Protein AF-A0ABD0Y717-F1 (afdb_monomer)

InterPro domains:
  IPR001873 Epithelial sodium channel [PF00858] (11-123)

Organism: NCBI:txid642074

Radius of gyration: 18.9 Å; Cα contacts (8 Å, |Δi|>4): 84; chains: 1; bounding box: 47×41×39 Å

Sequence (125 aa):
MTGIGCKLLKSSSSGRGTGLEIFLSKFNESDVQVNNVAEFPEAGMGILVPMGHRSKMVSTVKLTLTESSPQIQSLPMEKRGCYFKGEYTLRITTEYTFKNCLIQCRMDFIKSICGCLPYYFNEGF

Foldseek 3Di:
DDPPDDDDDDFPDDDPVRDDDDDDDDPAWDFDDDDDPQADDDPPPGDTQGDDDPRDDDDDDDDDDDDDDPVVVPDDCVVNVDDDFQPDQDQLGRGDDPRSVVVSVVQVVCCVPVVDGPPSSDSDD

Solvent-accessible surface area (backbone atoms only — not comparable to full-atom values): 8928 Å² total; per-residue (Å²): 135,88,67,82,82,81,76,89,79,79,66,89,51,94,52,90,91,41,55,92,86,82,88,84,88,64,92,53,74,42,78,49,73,87,78,57,92,73,47,75,84,62,86,92,72,44,46,79,44,74,64,54,95,84,61,80,87,85,85,85,88,79,90,83,86,87,85,76,64,76,72,60,73,75,52,58,56,86,81,66,77,59,77,60,90,76,76,43,73,50,96,79,35,73,53,68,45,76,66,47,52,53,52,48,51,50,50,54,50,43,32,73,75,70,73,48,76,63,85,87,66,66,96,75,120

Mean predicted aligned error: 7.73 Å

Structure (mmCIF, N/CA/C/O backbone):
data_AF-A0ABD0Y717-F1
#
_entry.id   AF-A0ABD0Y717-F1
#
loop_
_atom_site.group_PDB
_atom_site.id
_atom_site.type_symbol
_atom_site.label_atom_id
_atom_site.label_alt_id
_atom_site.label_comp_id
_atom_site.label_asym_id
_atom_site.label_entity_id
_atom_site.label_seq_id
_atom_site.pdbx_PDB_ins_code
_atom_site.Cartn_x
_atom_site.Cartn_y
_atom_site.Cartn_z
_atom_site.occupancy
_atom_site.B_iso_or_equiv
_atom_site.auth_seq_id
_atom_site.auth_comp_id
_atom_site.auth_asym_id
_atom_site.auth_atom_id
_atom_site.pdbx_PDB_model_num
ATOM 1 N N . MET A 1 1 ? 9.045 -18.274 12.299 1.00 38.59 1 MET A N 1
ATOM 2 C CA . MET A 1 1 ? 9.083 -17.722 10.930 1.00 38.59 1 MET A CA 1
ATOM 3 C C . MET A 1 1 ? 9.653 -16.318 11.026 1.00 38.59 1 MET A C 1
ATOM 5 O O . MET A 1 1 ? 8.953 -15.387 11.391 1.00 38.59 1 MET A O 1
ATOM 9 N N . THR A 1 2 ? 10.966 -16.196 10.869 1.00 37.84 2 THR A N 1
ATOM 10 C CA . THR A 1 2 ? 11.711 -14.937 10.979 1.00 37.84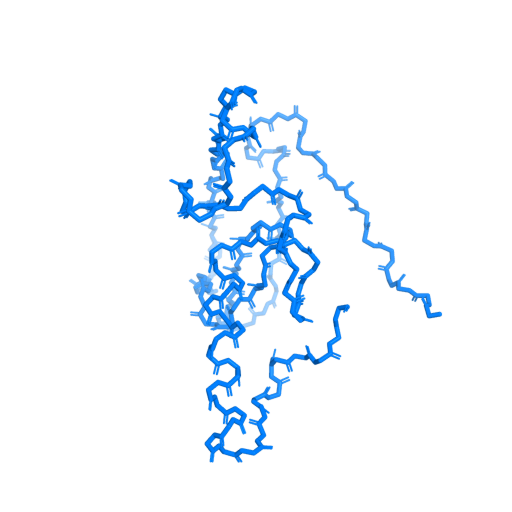 2 THR A CA 1
ATOM 11 C C . THR A 1 2 ? 11.527 -14.143 9.691 1.00 37.84 2 THR A C 1
ATOM 13 O O . THR A 1 2 ? 12.244 -14.355 8.717 1.00 37.84 2 THR A O 1
ATOM 16 N N . GLY A 1 3 ? 10.510 -13.280 9.673 1.00 48.91 3 GLY A N 1
ATOM 17 C CA . GLY A 1 3 ? 10.284 -12.336 8.586 1.00 48.91 3 GLY A CA 1
ATOM 18 C C . GLY A 1 3 ? 11.473 -11.390 8.449 1.00 48.91 3 GLY A C 1
ATOM 19 O O . GLY A 1 3 ? 12.008 -10.903 9.445 1.00 48.91 3 GLY A O 1
ATOM 20 N N . ILE A 1 4 ? 11.894 -11.149 7.209 1.00 55.41 4 ILE A N 1
ATOM 21 C CA . ILE A 1 4 ? 12.829 -10.082 6.846 1.00 55.41 4 ILE A CA 1
ATOM 22 C C . ILE A 1 4 ? 12.326 -8.800 7.520 1.00 55.41 4 ILE A C 1
ATOM 24 O O . ILE A 1 4 ? 11.224 -8.338 7.232 1.00 55.41 4 ILE A O 1
ATOM 28 N N . GLY A 1 5 ? 13.089 -8.281 8.484 1.00 56.69 5 GLY A N 1
ATOM 29 C CA . GLY A 1 5 ? 12.668 -7.160 9.317 1.00 56.69 5 GLY A CA 1
ATOM 30 C C . GLY A 1 5 ? 12.434 -5.914 8.471 1.00 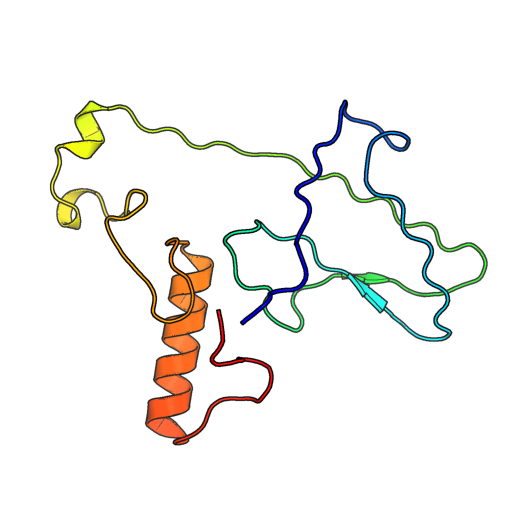56.69 5 GLY A C 1
ATOM 31 O O . GLY A 1 5 ? 13.382 -5.226 8.099 1.00 56.69 5 GLY A O 1
ATOM 32 N N . CYS A 1 6 ? 11.172 -5.616 8.166 1.00 70.69 6 CYS A N 1
ATOM 33 C CA . CYS A 1 6 ? 10.793 -4.362 7.537 1.00 70.69 6 CYS A CA 1
ATOM 34 C C . CYS A 1 6 ? 11.045 -3.226 8.537 1.00 70.69 6 CYS A C 1
ATOM 36 O O . CYS A 1 6 ? 10.344 -3.092 9.542 1.00 70.69 6 CYS A O 1
ATOM 38 N N . LYS A 1 7 ? 12.080 -2.416 8.292 1.00 83.50 7 LYS A N 1
ATOM 39 C CA . LYS A 1 7 ? 12.352 -1.221 9.091 1.00 83.50 7 LYS A CA 1
ATOM 40 C C . LYS A 1 7 ? 11.513 -0.070 8.551 1.00 83.50 7 LYS A C 1
ATOM 42 O O . LYS A 1 7 ? 11.789 0.444 7.471 1.00 83.50 7 LYS A O 1
ATOM 47 N N . LEU A 1 8 ? 10.523 0.363 9.327 1.00 82.94 8 LEU A N 1
ATOM 48 C CA . LEU A 1 8 ? 9.743 1.554 9.003 1.00 82.94 8 LEU A CA 1
ATOM 49 C C . LEU A 1 8 ? 10.649 2.791 8.979 1.00 82.94 8 LEU A C 1
ATOM 51 O O . LEU A 1 8 ? 11.334 3.097 9.958 1.00 82.94 8 LEU A O 1
ATOM 55 N N . LEU A 1 9 ? 10.626 3.507 7.857 1.00 87.88 9 LEU A N 1
ATOM 56 C CA . LEU A 1 9 ? 11.328 4.772 7.666 1.00 87.88 9 LEU A CA 1
ATOM 57 C C . LEU A 1 9 ? 10.317 5.915 7.565 1.00 87.88 9 LEU A C 1
ATOM 59 O O . LEU A 1 9 ? 9.188 5.730 7.111 1.00 87.88 9 LEU A O 1
ATOM 63 N N . LYS A 1 10 ? 10.731 7.105 7.999 1.00 88.19 10 LYS A N 1
ATOM 64 C CA . LYS A 1 10 ? 9.938 8.336 7.926 1.00 88.19 10 LYS A CA 1
ATOM 65 C C . LYS A 1 10 ? 10.790 9.427 7.292 1.00 88.19 10 LYS A C 1
ATOM 67 O O . LYS A 1 10 ? 11.948 9.591 7.671 1.00 88.19 10 LYS A O 1
ATOM 72 N N . SER A 1 11 ? 10.220 10.179 6.357 1.00 88.88 11 SER A N 1
ATOM 73 C CA . SER A 1 11 ? 10.846 11.392 5.830 1.00 88.88 11 SER A CA 1
ATOM 74 C C . SER A 1 11 ? 10.869 12.473 6.912 1.00 88.88 11 SER A C 1
ATOM 76 O O . SER A 1 11 ? 9.841 12.729 7.541 1.00 88.88 11 SER A O 1
ATOM 78 N N . SER A 1 12 ? 12.015 13.121 7.119 1.00 89.00 12 SER A N 1
ATOM 79 C CA . SER A 1 12 ? 12.169 14.211 8.097 1.00 89.00 12 SER A CA 1
ATOM 80 C C . SER A 1 12 ? 11.532 15.526 7.640 1.00 89.00 12 SER A C 1
ATOM 82 O O . SER A 1 12 ? 11.124 16.337 8.467 1.00 89.00 12 SER A O 1
ATOM 84 N N . SER A 1 13 ? 11.434 15.740 6.329 1.00 87.38 13 SER A N 1
ATOM 85 C CA . SER A 1 13 ? 10.812 16.912 5.715 1.00 87.38 13 SER A CA 1
ATOM 86 C C . SER A 1 13 ? 10.410 16.618 4.269 1.00 87.38 13 SER A C 1
ATOM 88 O O . SER A 1 13 ? 10.818 15.610 3.685 1.00 87.38 13 SER A O 1
ATOM 90 N N . SER A 1 14 ? 9.619 17.506 3.668 1.00 85.81 14 SER A N 1
ATOM 91 C CA . SER A 1 14 ? 9.333 17.477 2.233 1.00 85.81 14 SER A CA 1
ATOM 92 C C . SER A 1 14 ? 10.521 18.006 1.426 1.00 85.81 14 SER A C 1
ATOM 94 O O . SER A 1 14 ? 11.017 19.097 1.706 1.00 85.81 14 SER A O 1
ATOM 96 N N . GLY A 1 15 ? 10.927 17.296 0.375 1.00 82.75 15 GLY A N 1
ATOM 97 C CA . GLY A 1 15 ? 11.980 17.760 -0.526 1.00 82.75 15 GLY A CA 1
ATOM 98 C C . GLY A 1 15 ? 12.656 16.622 -1.282 1.00 82.75 15 GLY A C 1
ATOM 99 O O . GLY A 1 15 ? 12.562 15.457 -0.909 1.00 82.75 15 GLY A O 1
ATOM 100 N N . ARG A 1 16 ? 13.374 16.965 -2.360 1.00 79.94 16 ARG A N 1
ATOM 101 C CA . ARG A 1 16 ? 14.077 15.973 -3.196 1.00 79.94 16 ARG A CA 1
ATOM 102 C C . ARG A 1 16 ? 15.249 15.289 -2.481 1.00 79.94 16 ARG A C 1
ATOM 104 O O . ARG A 1 16 ? 15.581 14.177 -2.851 1.00 79.94 16 ARG A O 1
ATOM 111 N N . GLY A 1 17 ? 15.857 15.940 -1.485 1.00 83.56 17 GLY A N 1
ATOM 112 C CA . GLY A 1 17 ? 16.992 15.397 -0.722 1.00 83.56 17 GLY A CA 1
ATOM 113 C C . GLY A 1 17 ? 16.613 14.669 0.572 1.00 83.56 17 GLY A C 1
ATOM 114 O O . GLY A 1 17 ? 17.492 14.162 1.255 1.00 83.56 17 GLY A O 1
ATOM 115 N N . THR A 1 18 ? 15.329 14.649 0.937 1.00 88.62 18 THR A N 1
ATOM 116 C CA . THR A 1 18 ? 14.820 14.048 2.187 1.00 88.62 18 THR A CA 1
ATOM 117 C C . THR A 1 18 ? 13.824 12.914 1.944 1.00 88.62 18 THR A C 1
ATOM 119 O O . THR A 1 18 ? 13.366 12.274 2.892 1.00 88.62 18 THR A O 1
ATOM 122 N N . GLY A 1 19 ? 13.467 12.688 0.677 1.00 86.50 19 GLY A N 1
ATOM 123 C CA . GLY A 1 19 ? 12.632 11.584 0.225 1.00 86.50 19 GLY A CA 1
ATOM 124 C C . GLY A 1 19 ? 13.439 10.333 -0.127 1.00 86.50 19 GLY A C 1
ATOM 125 O O . GLY A 1 19 ? 14.616 10.204 0.199 1.00 86.50 19 GLY A O 1
ATOM 126 N N . LEU A 1 20 ? 12.778 9.403 -0.810 1.00 89.12 20 LEU A N 1
ATOM 127 C CA . LEU A 1 20 ? 13.378 8.165 -1.296 1.00 89.12 20 LEU A CA 1
ATOM 128 C C . LEU A 1 20 ? 14.078 8.410 -2.642 1.00 89.12 20 LEU A C 1
ATOM 130 O O . LEU A 1 20 ? 13.427 8.803 -3.609 1.00 89.12 20 LEU A O 1
ATOM 134 N N . GLU A 1 21 ? 15.382 8.148 -2.707 1.00 89.31 21 GLU A N 1
ATOM 135 C CA . GLU A 1 21 ? 16.162 8.157 -3.949 1.00 89.31 21 GLU A CA 1
ATOM 136 C C . GLU A 1 21 ? 16.621 6.730 -4.272 1.00 89.31 21 GLU A C 1
ATOM 138 O O . GLU A 1 21 ? 17.202 6.046 -3.428 1.00 89.31 21 GLU A O 1
ATOM 143 N N . ILE A 1 22 ? 16.319 6.264 -5.486 1.00 87.69 22 ILE A N 1
ATOM 144 C CA . ILE A 1 22 ? 16.653 4.917 -5.959 1.00 87.69 22 ILE A CA 1
ATOM 145 C C . ILE A 1 22 ? 17.377 5.043 -7.295 1.00 87.69 22 ILE A C 1
ATOM 147 O O . ILE A 1 22 ? 16.896 5.710 -8.211 1.00 87.69 22 ILE A O 1
ATOM 151 N N . PHE A 1 23 ? 18.507 4.350 -7.417 1.00 86.12 23 PHE A N 1
ATOM 152 C CA . PHE A 1 23 ? 19.244 4.206 -8.667 1.00 86.12 23 PHE A CA 1
ATOM 153 C C . PHE A 1 23 ? 18.954 2.827 -9.252 1.00 86.12 23 PHE A C 1
ATOM 155 O O . PHE A 1 23 ? 19.388 1.807 -8.718 1.00 86.12 23 PHE A O 1
ATOM 162 N N . LEU A 1 24 ? 18.186 2.795 -10.337 1.00 83.81 24 LEU A N 1
ATOM 163 C CA . LEU A 1 24 ? 17.901 1.568 -11.074 1.00 83.81 24 LEU A CA 1
ATOM 164 C C . LEU A 1 24 ? 19.021 1.333 -12.096 1.00 83.81 24 LEU A C 1
ATOM 166 O O . LEU A 1 24 ? 19.444 2.266 -12.776 1.00 83.81 24 LEU A O 1
ATOM 170 N N . SER A 1 25 ? 19.512 0.098 -12.198 1.00 77.00 25 SER A N 1
ATOM 171 C CA . SER A 1 25 ? 20.621 -0.287 -13.090 1.00 77.00 25 SER A CA 1
ATOM 172 C C . SER A 1 25 ? 20.222 -1.307 -14.167 1.00 77.00 25 SER A C 1
ATOM 174 O O . SER A 1 25 ? 21.084 -1.937 -14.776 1.00 77.00 25 SER A O 1
ATOM 176 N N . LYS A 1 26 ? 18.918 -1.492 -14.417 1.00 67.75 26 LYS A N 1
ATOM 177 C CA . LYS A 1 26 ? 18.421 -2.410 -15.454 1.00 67.75 26 LYS A CA 1
ATOM 178 C C . LYS A 1 26 ? 18.465 -1.774 -16.847 1.00 67.75 26 LYS A C 1
ATOM 180 O O . LYS A 1 26 ? 18.281 -0.576 -17.003 1.00 67.75 26 LYS A O 1
ATOM 185 N N . PHE A 1 27 ? 18.673 -2.612 -17.862 1.00 61.00 27 PHE A N 1
ATOM 186 C CA . PHE A 1 27 ? 18.725 -2.208 -19.273 1.00 61.00 27 PHE A CA 1
ATOM 187 C C . PHE A 1 27 ? 17.345 -2.159 -19.966 1.00 61.00 27 PHE A C 1
ATOM 189 O O . PHE A 1 27 ? 17.273 -1.780 -21.128 1.00 61.00 27 PHE A O 1
ATOM 196 N N . ASN A 1 28 ? 16.261 -2.501 -19.253 1.00 74.00 28 ASN A N 1
ATOM 197 C CA . ASN A 1 28 ? 14.874 -2.486 -19.742 1.00 74.00 28 ASN A CA 1
ATOM 198 C C . ASN A 1 28 ? 14.003 -1.539 -18.894 1.00 74.00 28 ASN A C 1
ATOM 200 O O . ASN A 1 28 ? 14.481 -0.939 -17.934 1.00 74.00 28 ASN A O 1
ATOM 204 N N . GLU A 1 29 ? 12.710 -1.454 -19.209 1.00 76.31 29 GLU A N 1
ATOM 205 C CA . GLU A 1 29 ? 11.704 -0.746 -18.410 1.00 76.31 29 GLU A CA 1
ATOM 206 C C . GLU A 1 29 ? 11.593 -1.317 -16.986 1.00 76.31 29 GLU A C 1
ATOM 208 O O . GLU A 1 29 ? 11.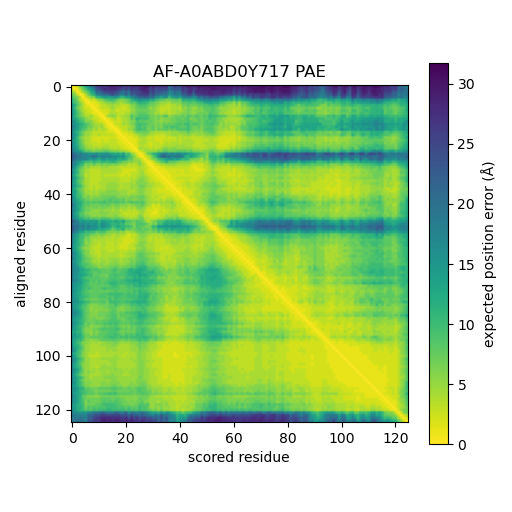706 -2.526 -16.757 1.00 76.31 29 GLU A O 1
ATOM 213 N N . SER A 1 30 ? 11.381 -0.425 -16.020 1.00 84.06 30 SER A N 1
ATOM 214 C CA . SER A 1 30 ? 11.096 -0.783 -14.629 1.00 84.06 30 SER A CA 1
ATOM 215 C C . SER A 1 30 ? 9.701 -0.303 -14.256 1.00 84.06 30 SER A C 1
ATOM 217 O O . SER A 1 30 ? 9.368 0.851 -14.506 1.00 84.06 30 SER A O 1
ATOM 219 N N . ASP A 1 31 ? 8.908 -1.175 -13.639 1.00 85.75 31 ASP A N 1
ATOM 220 C CA . ASP A 1 31 ? 7.611 -0.823 -13.065 1.00 85.75 31 ASP A CA 1
ATOM 221 C C . ASP A 1 31 ? 7.806 -0.379 -11.607 1.00 85.75 31 ASP A C 1
ATOM 223 O O . ASP A 1 31 ? 8.340 -1.133 -10.786 1.00 85.75 31 ASP A O 1
ATOM 227 N N . VAL A 1 32 ? 7.441 0.867 -11.299 1.00 87.56 32 VAL A N 1
ATOM 228 C CA . VAL A 1 32 ? 7.573 1.460 -9.963 1.00 87.56 32 VAL A CA 1
ATOM 229 C C . VAL A 1 32 ? 6.198 1.829 -9.425 1.00 87.56 32 VAL A C 1
ATOM 231 O O . VAL A 1 32 ? 5.484 2.643 -10.010 1.00 87.56 32 VAL A O 1
ATOM 234 N N . GLN A 1 33 ? 5.854 1.297 -8.253 1.00 89.62 33 GLN A N 1
ATOM 235 C CA . GLN A 1 33 ? 4.568 1.533 -7.604 1.00 89.62 33 GLN A CA 1
ATOM 236 C C . GLN A 1 33 ? 4.746 2.147 -6.211 1.00 89.62 33 GLN A C 1
ATOM 238 O O . GLN A 1 33 ? 5.655 1.787 -5.462 1.00 89.62 33 GLN A O 1
ATOM 243 N N . VAL A 1 34 ? 3.850 3.069 -5.856 1.00 89.31 34 VAL A N 1
ATOM 244 C CA . VAL A 1 34 ? 3.762 3.670 -4.521 1.00 89.31 34 VAL A CA 1
ATOM 245 C C . VAL A 1 34 ? 2.359 3.423 -3.987 1.00 89.31 34 VAL A C 1
ATOM 247 O O . VAL A 1 34 ? 1.390 3.894 -4.574 1.00 89.31 34 VAL A O 1
ATOM 250 N N . ASN A 1 35 ? 2.257 2.711 -2.866 1.00 87.88 35 ASN A N 1
ATOM 251 C CA . ASN A 1 35 ? 0.987 2.371 -2.227 1.00 87.88 35 ASN A CA 1
ATOM 252 C C . ASN A 1 35 ? 1.018 2.675 -0.730 1.00 87.88 35 ASN A C 1
ATOM 254 O O . ASN A 1 35 ? 2.083 2.862 -0.133 1.00 87.88 35 ASN A O 1
ATOM 258 N N . ASN A 1 36 ? -0.164 2.687 -0.115 1.00 87.06 36 ASN A N 1
ATOM 259 C CA . ASN A 1 36 ? -0.270 2.623 1.336 1.00 87.06 36 ASN A CA 1
ATOM 260 C C . ASN A 1 36 ? 0.254 1.261 1.828 1.00 87.06 36 ASN A C 1
ATOM 262 O O . ASN A 1 36 ? 0.001 0.241 1.200 1.00 87.06 36 ASN A O 1
ATOM 266 N N . VAL A 1 37 ? 0.948 1.239 2.968 1.00 85.06 37 VAL A N 1
ATOM 267 C CA . VAL A 1 37 ? 1.487 0.012 3.583 1.00 85.06 37 VAL A CA 1
ATOM 268 C C . VAL A 1 37 ? 0.414 -1.038 3.901 1.00 85.06 37 VAL A C 1
ATOM 270 O O . VAL A 1 37 ? 0.717 -2.224 3.943 1.00 85.06 37 VAL A O 1
ATOM 273 N N . ALA A 1 38 ? -0.829 -0.609 4.127 1.00 84.69 38 ALA A N 1
ATOM 274 C CA . ALA A 1 38 ? -1.961 -1.494 4.378 1.00 84.69 38 ALA A CA 1
ATOM 275 C C . ALA A 1 38 ? -2.638 -1.995 3.089 1.00 84.69 38 ALA A C 1
ATOM 277 O O . ALA A 1 38 ? -3.495 -2.871 3.163 1.00 84.69 38 ALA A O 1
ATOM 278 N N . GLU A 1 39 ? -2.311 -1.434 1.921 1.00 88.31 39 GLU A N 1
ATOM 279 C CA . GLU A 1 39 ? -2.905 -1.818 0.638 1.00 88.31 39 GLU A CA 1
ATOM 280 C C . GLU A 1 39 ? -2.054 -2.878 -0.066 1.00 88.31 39 GLU A C 1
ATOM 282 O O . GLU A 1 39 ? -0.829 -2.765 -0.145 1.00 88.31 39 GLU A O 1
ATOM 287 N N . PHE A 1 40 ? -2.713 -3.892 -0.627 1.00 85.38 40 PHE A N 1
ATOM 288 C CA . PHE A 1 40 ? -2.049 -4.885 -1.460 1.00 85.38 40 PHE A CA 1
ATOM 289 C C . PHE A 1 40 ? -1.533 -4.225 -2.757 1.00 85.38 40 PHE A C 1
ATOM 291 O O . PHE A 1 40 ? -2.310 -3.555 -3.448 1.00 85.38 40 PHE A O 1
ATOM 298 N N . PRO A 1 41 ? -0.249 -4.399 -3.125 1.00 86.25 41 PRO A N 1
ATOM 299 C CA . PRO A 1 41 ? 0.296 -3.842 -4.357 1.00 86.25 41 PRO A CA 1
ATOM 300 C C . PRO A 1 41 ? -0.181 -4.647 -5.573 1.00 86.25 41 PRO A C 1
ATOM 302 O O . PRO A 1 41 ? 0.403 -5.666 -5.936 1.00 86.25 41 PRO A O 1
ATOM 305 N N . GLU A 1 42 ? -1.272 -4.204 -6.202 1.00 83.12 42 GLU A N 1
ATOM 306 C CA . GLU A 1 42 ? -1.812 -4.869 -7.393 1.00 83.12 42 GLU A CA 1
ATOM 307 C C . GLU A 1 42 ? -0.840 -4.772 -8.580 1.00 83.12 42 GLU A C 1
ATOM 309 O O . GLU A 1 42 ? -0.367 -3.687 -8.932 1.00 83.12 42 GLU A O 1
ATOM 314 N N . ALA A 1 43 ? -0.566 -5.919 -9.208 1.00 81.19 43 ALA A N 1
ATOM 315 C CA . ALA A 1 43 ? 0.324 -6.018 -10.357 1.00 81.19 43 ALA A CA 1
ATOM 316 C C . ALA A 1 43 ? -0.226 -5.245 -11.569 1.00 81.19 43 ALA A C 1
ATOM 318 O O . ALA A 1 43 ? -1.413 -5.327 -11.884 1.00 81.19 43 ALA A O 1
ATOM 319 N N . GLY A 1 44 ? 0.654 -4.525 -12.272 1.00 80.00 44 GLY A N 1
ATOM 320 C CA . GLY A 1 44 ? 0.298 -3.741 -13.461 1.00 80.00 44 GLY A CA 1
ATOM 321 C C . GLY A 1 44 ? -0.303 -2.361 -13.169 1.00 80.00 44 GLY A C 1
ATOM 322 O O . GLY A 1 44 ? -0.680 -1.663 -14.104 1.00 80.00 44 GLY A O 1
ATOM 323 N N . MET A 1 45 ? -0.377 -1.955 -11.897 1.00 84.19 45 MET A N 1
ATOM 324 C CA . MET A 1 45 ? -0.861 -0.632 -11.474 1.00 84.19 45 MET A CA 1
ATOM 325 C C . MET A 1 45 ? 0.265 0.369 -11.173 1.00 84.19 45 MET A C 1
ATOM 327 O O . MET A 1 45 ? 0.007 1.430 -10.597 1.00 84.19 45 MET A O 1
ATOM 331 N N . GLY A 1 46 ? 1.516 0.040 -11.492 1.00 86.81 46 GLY A N 1
ATOM 332 C CA . GLY A 1 46 ? 2.637 0.952 -11.306 1.00 86.81 46 GLY A CA 1
ATOM 333 C C . GLY A 1 46 ? 2.959 1.779 -12.553 1.00 86.81 46 GLY A C 1
ATOM 334 O O . GLY A 1 46 ? 2.266 1.744 -13.572 1.00 86.81 46 GLY A O 1
ATOM 335 N N . ILE A 1 47 ? 3.981 2.620 -12.421 1.00 86.75 47 ILE A N 1
ATOM 336 C CA . ILE A 1 47 ? 4.423 3.548 -13.457 1.00 86.75 47 ILE A CA 1
ATOM 337 C C . ILE A 1 47 ? 5.637 2.946 -14.156 1.00 86.75 47 ILE A C 1
ATOM 339 O O . ILE A 1 47 ? 6.655 2.673 -13.517 1.00 86.75 47 ILE A O 1
ATOM 343 N N . LEU A 1 48 ? 5.551 2.814 -15.480 1.00 85.19 48 LEU A N 1
ATOM 344 C CA . LEU A 1 48 ? 6.684 2.418 -16.308 1.00 85.19 48 LEU A CA 1
ATOM 345 C C . LEU A 1 48 ? 7.709 3.552 -16.364 1.00 85.19 48 LEU A C 1
ATOM 347 O O . LEU A 1 48 ? 7.428 4.654 -16.839 1.00 85.19 48 LEU A O 1
ATOM 351 N N . VAL A 1 49 ? 8.912 3.271 -15.875 1.00 85.06 49 VAL A N 1
ATOM 352 C CA . VAL A 1 49 ? 10.050 4.187 -15.913 1.00 85.06 49 VAL A CA 1
ATOM 353 C C . VAL A 1 49 ? 10.923 3.823 -17.115 1.00 85.06 49 VAL A C 1
ATOM 355 O O . VAL A 1 49 ? 11.615 2.798 -17.071 1.00 85.06 49 VAL A O 1
ATOM 358 N N . PRO A 1 50 ? 10.924 4.638 -18.190 1.00 76.38 50 PRO A N 1
ATOM 359 C CA . PRO A 1 50 ? 11.761 4.381 -19.351 1.00 76.38 50 PRO A CA 1
ATOM 360 C C . PRO A 1 50 ? 13.232 4.607 -18.993 1.00 76.38 50 PRO A C 1
ATOM 362 O O . PRO A 1 50 ? 13.638 5.688 -18.544 1.00 76.38 50 PRO A O 1
ATOM 365 N N . MET A 1 51 ? 14.050 3.580 -19.205 1.00 72.19 51 MET A N 1
ATOM 366 C CA . MET A 1 51 ? 15.474 3.613 -18.886 1.00 72.19 51 MET A CA 1
ATOM 367 C C . MET A 1 51 ? 16.269 4.067 -20.113 1.00 72.19 51 MET A C 1
ATOM 369 O O . MET A 1 51 ? 16.508 3.307 -21.044 1.00 72.19 51 MET A O 1
ATOM 373 N N . GLY A 1 52 ? 16.641 5.348 -20.122 1.00 69.25 52 GLY A N 1
ATOM 374 C CA . GLY A 1 52 ? 17.488 5.983 -21.130 1.00 69.25 52 GLY A CA 1
ATOM 375 C C . GLY A 1 52 ? 18.705 6.654 -20.490 1.00 69.25 52 GLY A C 1
ATOM 376 O O . GLY A 1 52 ? 18.829 6.722 -19.263 1.00 69.25 52 GLY A O 1
ATOM 377 N N . HIS A 1 53 ? 19.623 7.173 -21.311 1.00 64.50 53 HIS A N 1
ATOM 378 C CA . HIS A 1 53 ? 20.796 7.898 -20.812 1.00 64.50 53 HIS A CA 1
ATOM 379 C C . HIS A 1 53 ? 20.354 9.101 -19.957 1.00 64.50 53 HIS A C 1
ATOM 381 O O . HIS A 1 53 ? 19.802 10.067 -20.474 1.00 64.50 53 HIS A O 1
ATOM 387 N N . ARG A 1 54 ? 20.630 9.043 -18.645 1.00 67.62 54 ARG A N 1
ATOM 388 C CA . ARG A 1 54 ? 20.295 10.079 -17.645 1.00 67.62 54 ARG A CA 1
ATOM 389 C C . ARG A 1 54 ? 18.791 10.338 -17.442 1.00 67.62 54 ARG A C 1
ATOM 391 O O . ARG A 1 54 ? 18.413 11.454 -17.085 1.00 67.62 54 ARG A O 1
ATOM 398 N N . SER A 1 55 ? 17.933 9.329 -17.607 1.00 75.44 55 SER A N 1
ATOM 399 C CA . SER A 1 55 ? 16.520 9.444 -17.216 1.00 75.44 55 SER A CA 1
ATOM 400 C C . SER A 1 55 ? 16.389 9.703 -15.711 1.00 75.44 55 SER A C 1
ATOM 402 O O . SER A 1 55 ? 16.837 8.900 -14.894 1.00 75.44 55 SER A O 1
ATOM 404 N N . LYS A 1 56 ? 15.751 10.817 -15.337 1.00 80.62 56 LYS A N 1
ATOM 405 C CA . LYS A 1 56 ? 15.413 11.152 -13.949 1.00 80.62 56 LYS A CA 1
ATOM 406 C C . LYS A 1 56 ? 13.905 11.313 -13.817 1.00 80.62 56 LYS A C 1
ATOM 408 O O . LYS A 1 56 ? 13.326 12.204 -14.430 1.00 80.62 56 LYS A O 1
ATOM 413 N N . MET A 1 57 ? 13.292 10.493 -12.969 1.00 83.19 57 MET A N 1
ATOM 414 C CA . MET A 1 57 ? 11.892 10.633 -12.577 1.00 83.19 57 MET A CA 1
ATOM 415 C C . MET A 1 57 ? 11.810 11.240 -11.176 1.00 83.19 57 MET A C 1
ATOM 417 O O . MET A 1 57 ? 12.574 10.873 -10.286 1.00 83.19 57 MET A O 1
ATOM 421 N N . VAL A 1 58 ? 10.885 12.177 -10.976 1.00 86.06 58 VAL A N 1
ATOM 422 C CA . VAL A 1 58 ? 10.584 12.749 -9.660 1.00 86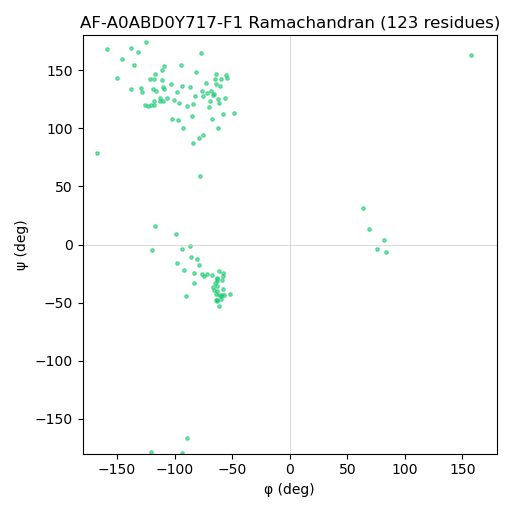.06 58 VAL A CA 1
ATOM 423 C C . VAL A 1 58 ? 9.091 12.595 -9.418 1.00 86.06 58 VAL A C 1
ATOM 425 O O . VAL A 1 58 ? 8.291 13.130 -10.180 1.00 86.06 58 VAL A O 1
ATOM 428 N N . SER A 1 59 ? 8.727 11.878 -8.357 1.00 85.94 59 SER A N 1
ATOM 429 C CA . SER A 1 59 ? 7.340 11.727 -7.915 1.00 85.94 59 SER A CA 1
ATOM 430 C C . SER A 1 59 ? 7.125 12.464 -6.596 1.00 85.94 59 SER A C 1
ATOM 432 O O . SER A 1 59 ? 8.005 12.479 -5.734 1.00 85.94 59 SER A O 1
ATOM 434 N N . THR A 1 60 ? 5.963 13.099 -6.447 1.00 88.62 60 THR A N 1
ATOM 435 C CA . THR A 1 60 ? 5.562 13.778 -5.210 1.00 88.62 60 THR A CA 1
ATOM 436 C C . THR A 1 60 ? 4.434 12.994 -4.566 1.00 88.62 60 THR A C 1
ATOM 438 O O . THR A 1 60 ? 3.388 12.795 -5.179 1.00 88.62 60 THR A O 1
ATOM 441 N N . VAL A 1 61 ? 4.628 12.580 -3.316 1.00 88.31 61 VAL A N 1
ATOM 442 C CA . VAL A 1 61 ? 3.595 11.905 -2.529 1.00 88.31 61 VAL A CA 1
ATOM 443 C C . VAL A 1 61 ? 2.902 12.938 -1.651 1.00 88.31 61 VAL A C 1
ATOM 445 O O . VAL A 1 61 ? 3.546 13.605 -0.842 1.00 88.31 61 VAL A O 1
ATOM 448 N N . LYS A 1 62 ? 1.583 13.068 -1.803 1.00 87.69 62 LYS A N 1
ATOM 449 C CA . LYS A 1 62 ? 0.740 13.897 -0.938 1.00 87.69 62 LYS A CA 1
ATOM 450 C C . LYS A 1 62 ? -0.076 12.989 -0.026 1.00 87.69 62 LYS A C 1
ATOM 452 O O . LYS A 1 62 ? -0.792 12.118 -0.510 1.00 87.69 62 LYS A O 1
ATOM 457 N N . LEU A 1 63 ? 0.013 13.216 1.282 1.00 87.12 63 LEU A N 1
ATOM 458 C CA . LEU A 1 63 ? -0.830 12.530 2.252 1.00 87.12 63 LEU A CA 1
ATOM 459 C C . LEU A 1 63 ? -2.193 13.226 2.333 1.00 87.12 63 LEU A C 1
ATOM 461 O O . LEU A 1 63 ? -2.262 14.435 2.555 1.00 87.12 63 LEU A O 1
ATOM 465 N N . THR A 1 64 ? -3.261 12.449 2.187 1.00 88.25 64 THR A N 1
ATOM 466 C CA . THR A 1 64 ? -4.633 12.882 2.467 1.00 88.25 64 THR A CA 1
ATOM 467 C C . THR A 1 64 ? -5.124 12.108 3.678 1.00 88.25 64 THR A C 1
ATOM 469 O O . THR A 1 64 ? -5.093 10.879 3.673 1.00 88.25 64 THR A O 1
ATOM 472 N N . LEU A 1 65 ? -5.553 12.825 4.715 1.00 87.31 65 LEU A N 1
ATOM 473 C CA . LEU A 1 65 ? -6.143 12.244 5.915 1.00 87.31 65 LEU A CA 1
ATOM 474 C C . LEU A 1 65 ? -7.633 12.562 5.933 1.00 87.31 65 LEU A C 1
ATOM 476 O O . LEU A 1 65 ? -8.037 13.700 5.693 1.00 87.31 65 LEU A O 1
ATOM 480 N N . THR A 1 66 ? -8.435 11.546 6.219 1.00 85.12 66 THR A N 1
ATOM 481 C CA . THR A 1 66 ? -9.876 11.676 6.408 1.00 85.12 66 THR A CA 1
ATOM 482 C C . THR A 1 66 ? -10.185 11.254 7.831 1.00 85.12 66 THR A C 1
ATOM 484 O O . THR A 1 66 ? -9.894 10.125 8.218 1.00 85.12 66 THR A O 1
ATOM 487 N N . GLU A 1 67 ? -10.749 12.171 8.608 1.00 86.50 67 GLU A N 1
ATOM 488 C CA . GLU A 1 67 ? -11.132 11.944 9.996 1.00 86.50 67 GLU A CA 1
ATOM 489 C C . GLU A 1 67 ? -12.644 12.116 10.137 1.00 86.50 67 GLU A C 1
ATOM 491 O O . GLU A 1 67 ? -13.256 12.964 9.485 1.00 86.50 67 GLU A O 1
ATOM 496 N N . SER A 1 68 ? -13.254 11.284 10.975 1.00 87.19 68 SER A N 1
ATOM 497 C CA . SER A 1 68 ? -14.675 11.352 11.304 1.00 87.19 68 SER A CA 1
ATOM 498 C C . SER A 1 68 ? -14.860 11.831 12.736 1.00 87.19 68 SER A C 1
ATOM 500 O O . SER A 1 68 ? -14.035 11.528 13.597 1.00 87.19 68 SER A O 1
ATOM 502 N N . SER A 1 69 ? -15.996 12.458 13.033 1.00 89.06 69 SER A N 1
ATOM 503 C CA . SER A 1 69 ? -16.327 12.781 14.417 1.00 89.06 69 SER A CA 1
ATOM 504 C C . SER A 1 69 ? -16.515 11.509 15.269 1.00 89.06 69 SER A C 1
ATOM 506 O O . SER A 1 69 ? -17.023 10.500 14.765 1.00 89.06 69 SER A O 1
ATOM 508 N N . PRO A 1 70 ? -16.153 11.524 16.568 1.00 86.69 70 PRO A N 1
ATOM 509 C CA . PRO A 1 70 ? -16.273 10.347 17.432 1.00 86.69 70 PRO A CA 1
ATOM 510 C C . PRO A 1 70 ? -17.704 9.806 17.543 1.00 86.69 70 PRO A C 1
ATOM 512 O O . PRO A 1 70 ? -17.899 8.603 17.688 1.00 86.69 70 PRO A O 1
ATOM 515 N N . GLN A 1 71 ? -18.722 10.668 17.430 1.00 88.56 71 GLN A N 1
ATOM 516 C CA . GLN A 1 71 ? -20.124 10.250 17.518 1.00 88.56 71 GLN A CA 1
ATOM 517 C C . GLN A 1 71 ? -20.518 9.296 16.385 1.00 88.56 71 GLN A C 1
ATOM 519 O O . GLN A 1 71 ? -21.360 8.423 16.589 1.00 88.56 71 GLN A O 1
ATOM 524 N N . ILE A 1 72 ? -19.894 9.412 15.208 1.00 89.25 72 ILE A N 1
ATOM 525 C CA . ILE A 1 72 ? -20.183 8.530 14.072 1.00 89.25 72 ILE A CA 1
ATOM 526 C C . ILE A 1 72 ? -19.827 7.075 14.411 1.00 89.25 72 ILE A C 1
ATOM 528 O O . ILE A 1 72 ? -20.548 6.178 13.984 1.00 89.25 72 ILE A O 1
ATOM 532 N N . GLN A 1 73 ? -18.812 6.820 15.246 1.00 86.50 73 GLN A N 1
ATOM 533 C CA . GLN A 1 73 ? -18.427 5.456 15.648 1.00 86.50 73 GLN A CA 1
ATOM 534 C C . GLN A 1 73 ? -19.542 4.706 16.396 1.00 86.50 73 GLN A C 1
ATOM 536 O O . GLN A 1 73 ? -19.573 3.480 16.373 1.00 86.50 73 GLN A O 1
ATOM 541 N N . SER A 1 74 ? -20.490 5.424 17.009 1.00 89.19 74 SER A N 1
ATOM 542 C CA . SER A 1 74 ? -21.635 4.821 17.710 1.00 89.19 74 SER A CA 1
ATOM 543 C C . SER A 1 74 ? -22.768 4.350 16.790 1.00 89.19 74 SER A C 1
ATOM 545 O O . SER A 1 74 ? -23.614 3.561 17.209 1.00 89.19 74 SER A O 1
ATOM 547 N N . LEU A 1 75 ? -22.812 4.824 15.540 1.00 91.19 75 LEU A N 1
ATOM 548 C CA . LEU A 1 75 ? -23.822 4.390 14.574 1.00 91.19 75 LEU A CA 1
ATOM 549 C C . LEU A 1 75 ? -23.521 2.958 14.113 1.00 91.19 75 LEU A C 1
ATOM 551 O O . LEU A 1 75 ? -22.365 2.678 13.834 1.00 91.19 75 LEU A O 1
ATOM 555 N N . PRO A 1 76 ? -24.509 2.064 13.948 1.00 90.69 76 PRO A N 1
ATOM 556 C CA . PRO A 1 76 ? -24.269 0.736 13.377 1.00 90.69 76 PRO A CA 1
ATOM 557 C C . PRO A 1 76 ? -23.587 0.797 12.000 1.00 90.69 76 PRO A C 1
ATOM 559 O O . PRO A 1 76 ? -23.863 1.709 11.212 1.00 90.69 76 PRO A O 1
ATOM 562 N N . MET A 1 77 ? -22.726 -0.182 11.701 1.00 89.12 77 MET A N 1
ATOM 563 C CA . MET A 1 77 ? -21.945 -0.260 10.455 1.00 89.12 77 MET A CA 1
ATOM 564 C C . MET A 1 77 ? -22.823 -0.128 9.204 1.00 89.12 77 MET A C 1
ATOM 566 O O . MET A 1 77 ? -22.497 0.629 8.286 1.00 89.12 77 MET A O 1
ATOM 570 N N . GLU A 1 78 ? -23.980 -0.791 9.200 1.00 89.88 78 GLU A N 1
ATOM 571 C CA . GLU A 1 78 ? -24.924 -0.830 8.080 1.00 89.88 78 GLU A CA 1
ATOM 572 C C . GLU A 1 78 ? -25.493 0.555 7.756 1.00 89.88 78 GLU A C 1
ATOM 574 O O . GLU A 1 78 ? -25.818 0.840 6.606 1.00 89.88 78 GLU A O 1
ATOM 579 N N . LYS A 1 79 ? -25.592 1.438 8.759 1.00 91.44 79 LYS A N 1
ATOM 580 C CA . LYS A 1 79 ? -26.076 2.813 8.575 1.00 91.44 79 LYS A CA 1
ATOM 581 C C . LYS A 1 79 ? -24.987 3.769 8.098 1.00 91.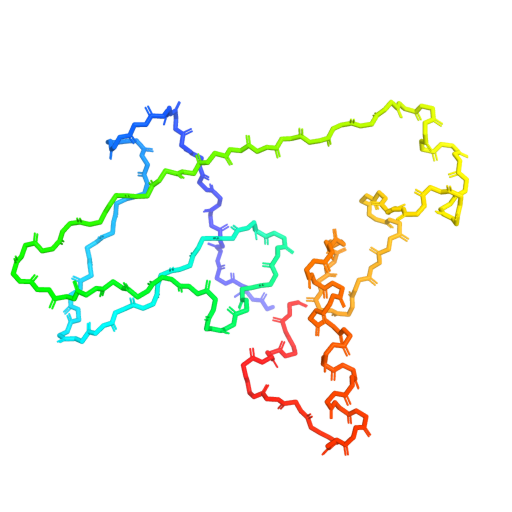44 79 LYS A C 1
ATOM 583 O O . LYS A 1 79 ? -25.315 4.792 7.505 1.00 91.44 79 LYS A O 1
ATOM 588 N N . ARG A 1 80 ? -23.712 3.470 8.370 1.00 91.31 80 ARG A N 1
ATOM 589 C CA . ARG A 1 80 ? -22.578 4.317 7.966 1.00 91.31 80 ARG A CA 1
ATOM 590 C C . ARG A 1 80 ? -22.131 4.063 6.534 1.00 91.31 80 ARG A C 1
ATOM 592 O O . ARG A 1 80 ? -21.651 4.985 5.883 1.00 91.31 80 ARG A O 1
ATOM 599 N N . GLY A 1 81 ? -22.240 2.819 6.067 1.00 86.62 81 GLY A N 1
ATOM 600 C CA . GLY A 1 81 ? -21.747 2.420 4.746 1.00 86.62 81 GLY A CA 1
ATOM 601 C C . GLY A 1 81 ? -20.216 2.417 4.623 1.00 86.62 81 GLY A C 1
ATOM 602 O O . GLY A 1 81 ? -19.691 2.341 3.515 1.00 86.62 81 GLY A O 1
ATOM 603 N N . CYS A 1 82 ? -19.490 2.504 5.741 1.00 86.88 82 CYS A N 1
ATOM 604 C CA . CYS A 1 82 ? -18.035 2.395 5.812 1.00 86.88 82 CYS A CA 1
ATOM 605 C C . CYS A 1 82 ? -17.601 1.720 7.124 1.00 86.88 82 CYS A C 1
ATOM 607 O O . CYS A 1 82 ? -18.354 1.699 8.103 1.00 86.88 82 CYS A O 1
ATOM 609 N N . TYR A 1 83 ? -16.379 1.181 7.128 1.00 89.00 83 TYR A N 1
ATOM 610 C CA . TYR A 1 83 ? -15.801 0.461 8.262 1.00 89.00 83 TYR A CA 1
ATOM 611 C C . TYR A 1 83 ? -14.667 1.260 8.900 1.00 89.00 83 TYR A C 1
ATOM 613 O O . TYR A 1 83 ? -13.790 1.782 8.204 1.00 89.00 83 TYR A O 1
ATOM 621 N N . PHE A 1 84 ? -14.665 1.308 10.226 1.00 89.00 84 PHE A N 1
ATOM 622 C CA . PHE A 1 84 ? -13.508 1.702 11.012 1.00 89.00 84 PHE A CA 1
ATOM 623 C C . PHE A 1 84 ? -12.493 0.563 11.094 1.00 89.00 84 PHE A C 1
ATOM 625 O O . PHE A 1 84 ? -12.767 -0.606 10.804 1.00 89.00 84 PHE A O 1
ATOM 632 N N . LYS A 1 85 ? -11.282 0.923 11.515 1.00 85.50 85 LYS A N 1
ATOM 633 C CA . LYS A 1 85 ? -10.193 -0.023 11.722 1.00 85.50 85 LYS A CA 1
ATOM 634 C C . LYS A 1 85 ? -10.614 -1.132 12.697 1.00 85.50 85 LYS A C 1
ATOM 636 O O . LYS A 1 85 ? -1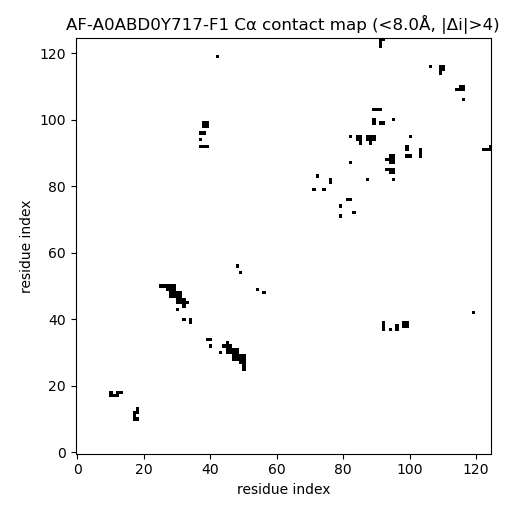1.028 -0.844 13.814 1.00 85.50 85 LYS A O 1
ATOM 641 N N . GLY A 1 86 ? -10.462 -2.386 12.273 1.00 84.81 86 GLY A N 1
ATOM 642 C CA . GLY A 1 86 ? -10.770 -3.574 13.078 1.00 84.81 86 GLY A CA 1
ATOM 643 C C . GLY A 1 86 ? -12.240 -4.007 13.083 1.00 84.81 86 GLY A C 1
ATOM 644 O O . GLY A 1 86 ? -12.533 -5.077 13.603 1.00 84.81 86 GLY A O 1
ATOM 645 N N . GLU A 1 87 ? -13.157 -3.239 12.487 1.00 88.88 87 GLU A N 1
ATOM 646 C CA . GLU A 1 87 ? -14.567 -3.650 12.364 1.00 88.88 87 GLU A CA 1
ATOM 647 C C . GLU A 1 87 ? -14.787 -4.698 11.270 1.00 88.88 87 GLU A C 1
ATOM 649 O O . GLU A 1 87 ? -15.740 -5.472 11.320 1.00 88.88 87 GLU A O 1
ATOM 654 N N . TYR A 1 88 ? -13.899 -4.721 10.277 1.00 87.88 88 TYR A N 1
ATOM 655 C CA . TYR A 1 88 ? -13.940 -5.665 9.174 1.00 87.88 88 TYR A CA 1
ATOM 656 C C . TYR A 1 88 ? -12.534 -6.172 8.872 1.00 87.88 88 TYR A C 1
ATOM 658 O O . TYR A 1 88 ? -11.587 -5.389 8.769 1.00 87.88 88 TYR A O 1
ATOM 666 N N . THR A 1 89 ? -12.406 -7.484 8.705 1.00 87.56 89 THR A N 1
ATOM 667 C CA . THR A 1 89 ? -11.141 -8.146 8.381 1.00 87.56 89 THR A CA 1
ATOM 668 C C . THR A 1 89 ? -11.272 -8.848 7.041 1.00 87.56 89 THR A C 1
ATOM 670 O O . THR A 1 89 ? -12.257 -9.539 6.779 1.00 87.56 89 THR A O 1
ATOM 673 N N . LEU A 1 90 ? -10.268 -8.661 6.191 1.00 88.12 90 LEU A N 1
ATOM 674 C CA . LEU A 1 90 ? -10.159 -9.338 4.908 1.00 88.12 90 LEU A CA 1
ATOM 675 C C . LEU A 1 90 ? -9.297 -10.596 5.083 1.00 88.12 90 LEU A C 1
ATOM 677 O O . LEU A 1 90 ? -8.444 -10.669 5.963 1.00 88.12 90 LEU A O 1
ATOM 681 N N . ARG A 1 91 ? -9.498 -11.594 4.224 1.00 86.31 91 ARG A N 1
ATOM 682 C CA . ARG A 1 91 ? -8.659 -12.800 4.161 1.00 86.31 91 ARG A CA 1
ATOM 683 C C . ARG A 1 91 ? -7.228 -12.474 3.744 1.00 86.31 91 ARG A C 1
ATOM 685 O O . ARG A 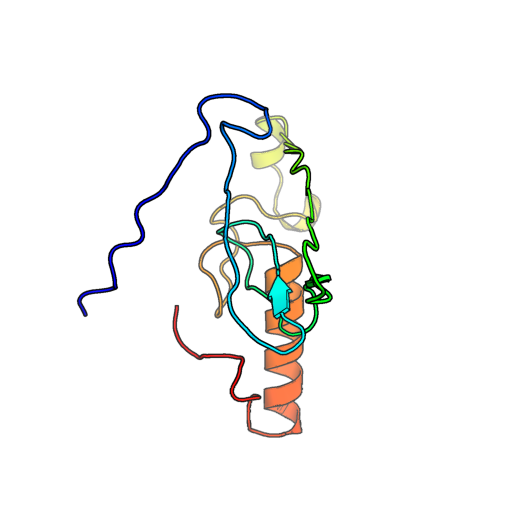1 91 ? -6.308 -13.146 4.181 1.00 86.31 91 ARG A O 1
ATOM 692 N N . ILE A 1 92 ? -7.060 -11.456 2.899 1.00 82.62 92 ILE A N 1
ATOM 693 C CA . ILE A 1 92 ? -5.767 -11.096 2.302 1.00 82.62 92 ILE A CA 1
ATOM 694 C C . ILE A 1 92 ? -4.980 -10.059 3.111 1.00 82.62 92 ILE A C 1
ATOM 696 O O . ILE A 1 92 ? -3.771 -9.947 2.941 1.00 82.62 92 ILE A O 1
ATOM 700 N N . THR A 1 93 ? -5.652 -9.275 3.960 1.00 83.00 93 THR A N 1
ATOM 701 C CA . THR A 1 93 ? -5.038 -8.224 4.783 1.00 83.00 93 THR A CA 1
ATOM 702 C C . THR A 1 93 ? -5.818 -8.040 6.082 1.00 83.00 93 THR A C 1
ATOM 704 O O . THR A 1 93 ? -7.047 -8.051 6.091 1.00 83.00 93 THR A O 1
ATOM 707 N N . THR A 1 94 ? -5.124 -7.772 7.186 1.00 80.75 94 THR A N 1
ATOM 708 C CA . THR A 1 94 ? -5.773 -7.509 8.484 1.00 80.75 94 THR A CA 1
ATOM 709 C C . THR A 1 94 ? -6.476 -6.152 8.546 1.00 80.75 94 THR A C 1
ATOM 711 O O . THR A 1 94 ? -7.427 -5.978 9.304 1.00 80.75 94 THR A O 1
ATOM 714 N N . GLU A 1 95 ? -6.033 -5.195 7.733 1.00 85.94 95 GLU A N 1
ATOM 715 C CA . GLU A 1 95 ? -6.595 -3.850 7.647 1.00 85.94 95 GLU A CA 1
ATOM 716 C C . GLU A 1 95 ? -7.574 -3.753 6.471 1.00 85.94 95 GLU A C 1
ATOM 718 O O . GLU A 1 95 ? -7.253 -4.136 5.339 1.00 85.94 95 GLU A O 1
ATOM 723 N N . TYR A 1 96 ? -8.766 -3.209 6.726 1.00 88.94 96 TYR A N 1
ATOM 724 C CA . TYR A 1 96 ? -9.730 -2.922 5.672 1.00 88.94 96 TYR A CA 1
ATOM 725 C C . TYR A 1 96 ? -9.314 -1.683 4.875 1.00 88.94 96 TYR A C 1
ATOM 727 O O . TYR A 1 96 ? -9.128 -0.595 5.421 1.00 88.94 96 TYR A O 1
ATOM 735 N N . THR A 1 97 ? -9.272 -1.837 3.555 1.00 90.25 97 THR A N 1
ATOM 736 C CA . THR A 1 97 ? -9.317 -0.729 2.602 1.00 90.25 97 TH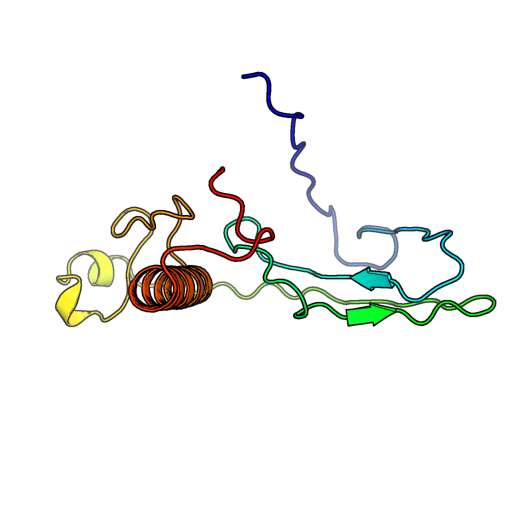R A CA 1
ATOM 737 C C . THR A 1 97 ? -10.292 -1.092 1.491 1.00 90.25 97 THR A C 1
ATOM 739 O O . THR A 1 97 ? -10.511 -2.271 1.197 1.00 90.25 97 THR A O 1
ATOM 742 N N . PHE A 1 98 ? -10.864 -0.083 0.833 1.00 90.00 98 PHE A N 1
ATOM 743 C CA . PHE A 1 98 ? -11.745 -0.329 -0.308 1.00 90.00 98 PHE A CA 1
ATOM 744 C C . PHE A 1 98 ? -11.028 -1.111 -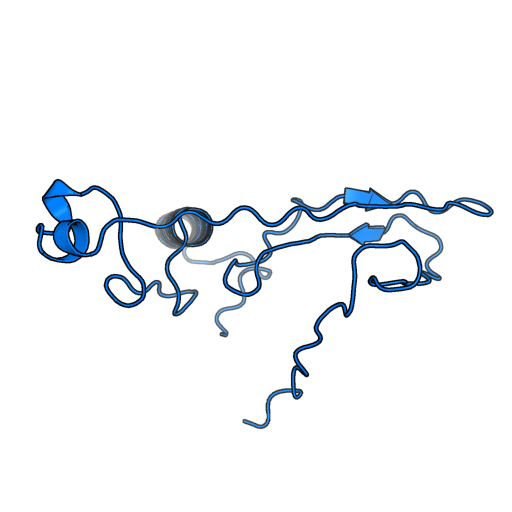1.423 1.00 90.00 98 PHE A C 1
ATOM 746 O O . PHE A 1 98 ? -11.605 -2.032 -1.995 1.00 90.00 98 PHE A O 1
ATOM 753 N N . LYS A 1 99 ? -9.743 -0.816 -1.676 1.00 90.81 99 LYS A N 1
ATOM 754 C CA . LYS A 1 99 ? -8.941 -1.538 -2.675 1.00 90.81 99 LYS A CA 1
ATOM 755 C C . LYS A 1 99 ? -8.752 -3.009 -2.316 1.00 90.81 99 LYS A C 1
ATOM 757 O O . LYS A 1 99 ? -9.006 -3.866 -3.155 1.00 90.81 99 LYS A O 1
ATOM 762 N N . ASN A 1 100 ? -8.371 -3.315 -1.075 1.00 91.38 100 ASN A N 1
ATOM 763 C CA . ASN A 1 100 ? -8.181 -4.706 -0.656 1.00 91.38 100 ASN A CA 1
ATOM 764 C C . ASN A 1 100 ? -9.499 -5.492 -0.719 1.00 91.38 100 ASN A C 1
ATOM 766 O O . ASN A 1 100 ? -9.499 -6.659 -1.100 1.00 91.38 100 ASN A O 1
ATOM 770 N N . CYS A 1 101 ? -10.630 -4.849 -0.409 1.00 92.19 101 CYS A N 1
ATOM 771 C CA . CYS A 1 101 ? -11.953 -5.455 -0.557 1.00 92.19 101 CYS A CA 1
ATOM 772 C C . CYS A 1 101 ? -12.232 -5.862 -2.014 1.00 92.19 101 CYS A C 1
ATOM 774 O O . CYS A 1 101 ? -12.632 -6.997 -2.275 1.00 92.19 101 CYS A O 1
ATOM 776 N N . LEU A 1 102 ? -11.952 -4.976 -2.975 1.00 93.00 102 LEU A N 1
ATOM 777 C CA . LEU A 1 102 ? -12.114 -5.282 -4.400 1.00 93.00 102 LEU A CA 1
ATOM 778 C C . LEU A 1 102 ? -11.156 -6.378 -4.881 1.00 93.00 102 LEU A C 1
ATOM 780 O O . LEU A 1 102 ? -11.567 -7.248 -5.650 1.00 93.00 102 LEU A O 1
ATOM 784 N N . ILE A 1 103 ? -9.908 -6.372 -4.409 1.00 92.06 103 ILE A N 1
ATOM 785 C CA . ILE A 1 103 ? -8.923 -7.409 -4.743 1.00 92.06 103 ILE A CA 1
ATOM 786 C C . ILE A 1 103 ? -9.392 -8.770 -4.228 1.00 92.06 103 ILE A C 1
ATOM 788 O O . ILE A 1 103 ? -9.425 -9.729 -4.997 1.00 92.06 103 ILE A O 1
ATOM 792 N N . GLN A 1 104 ? -9.831 -8.855 -2.970 1.00 92.06 104 GLN A N 1
ATOM 793 C CA . GLN A 1 104 ? -10.372 -10.095 -2.421 1.00 92.06 104 GLN A CA 1
ATOM 794 C C . GLN A 1 104 ? -11.620 -10.547 -3.186 1.00 92.06 104 GLN A C 1
ATOM 796 O O . GLN A 1 104 ? -11.721 -11.717 -3.533 1.00 92.06 104 GLN A O 1
ATOM 801 N N . CYS A 1 105 ? -12.534 -9.628 -3.515 1.00 93.94 105 CYS A N 1
ATOM 802 C CA . CYS A 1 105 ? -13.719 -9.937 -4.316 1.00 93.94 105 CYS A CA 1
ATOM 803 C C . CYS A 1 105 ? -13.336 -10.550 -5.675 1.00 93.94 105 CYS A C 1
ATOM 805 O O . CYS A 1 105 ? -13.889 -11.571 -6.089 1.00 93.94 105 CYS A O 1
ATOM 807 N N . ARG A 1 106 ? -12.323 -9.985 -6.344 1.00 93.31 106 ARG A N 1
ATOM 808 C CA . ARG A 1 106 ? -11.773 -10.525 -7.594 1.00 93.31 106 ARG A CA 1
ATOM 809 C C . ARG A 1 106 ? -11.140 -11.905 -7.392 1.00 93.31 106 ARG A C 1
ATOM 811 O O . ARG A 1 106 ? -11.345 -12.783 -8.227 1.00 93.31 106 ARG A O 1
ATOM 818 N N . MET A 1 107 ? -10.391 -12.108 -6.311 1.00 92.50 107 MET A N 1
ATOM 819 C CA . MET A 1 107 ? -9.792 -13.404 -5.976 1.00 92.50 107 MET A CA 1
ATOM 820 C C . MET A 1 107 ? -10.862 -14.467 -5.717 1.00 92.50 107 MET A C 1
ATOM 822 O O . MET A 1 107 ? -10.809 -15.535 -6.324 1.00 92.50 107 MET A O 1
ATOM 826 N N . ASP A 1 108 ? -11.863 -14.161 -4.891 1.00 94.19 108 ASP A N 1
ATOM 827 C CA . ASP A 1 108 ? -12.982 -15.054 -4.579 1.00 94.19 108 ASP A CA 1
ATOM 828 C C . ASP A 1 108 ? -13.745 -15.432 -5.861 1.00 94.19 108 ASP A C 1
ATOM 830 O O . ASP A 1 108 ? -14.035 -16.609 -6.094 1.00 94.19 108 ASP A O 1
ATOM 834 N N . PHE A 1 109 ? -13.991 -14.460 -6.747 1.00 96.19 109 PHE A N 1
ATOM 835 C CA . PHE A 1 109 ? -14.618 -14.698 -8.047 1.00 96.19 109 PHE A CA 1
ATOM 836 C C . PHE A 1 109 ? -13.785 -15.639 -8.929 1.00 96.19 109 PHE A C 1
ATOM 838 O O . PHE A 1 109 ? -14.297 -16.666 -9.379 1.00 96.19 109 PHE A O 1
ATOM 845 N N . ILE A 1 110 ? -12.494 -15.343 -9.131 1.00 94.44 110 ILE A N 1
ATOM 846 C CA . ILE A 1 110 ? -11.595 -16.175 -9.949 1.00 94.44 110 ILE A CA 1
ATOM 847 C C . ILE A 1 110 ? -11.505 -17.589 -9.369 1.00 94.44 110 ILE A C 1
ATOM 849 O O . ILE A 1 110 ? -11.618 -18.564 -10.110 1.00 94.44 110 ILE A O 1
ATOM 853 N N . LYS A 1 111 ? -11.362 -17.718 -8.048 1.00 94.00 111 LYS A N 1
ATOM 854 C CA . LYS A 1 111 ? -11.291 -19.017 -7.378 1.00 94.00 111 LYS A CA 1
ATOM 855 C C . LYS A 1 111 ? -12.585 -19.812 -7.548 1.00 94.00 111 LYS A C 1
ATOM 857 O O . LYS A 1 111 ? -12.505 -21.018 -7.773 1.00 94.00 111 LYS A O 1
ATOM 862 N N . SER A 1 112 ? -13.748 -19.160 -7.476 1.00 96.88 112 SER A N 1
ATOM 863 C CA . SER A 1 112 ? -15.047 -19.828 -7.626 1.00 96.88 112 SER A CA 1
ATOM 864 C C . SER A 1 112 ? -15.282 -20.380 -9.036 1.00 96.88 112 SER A C 1
ATOM 866 O O . SER A 1 112 ? -15.842 -21.464 -9.173 1.00 96.88 112 SER A O 1
ATOM 868 N N . ILE A 1 113 ? -14.820 -19.673 -10.073 1.00 97.81 113 ILE A N 1
ATOM 869 C CA . ILE A 1 113 ? -15.042 -20.058 -11.475 1.00 97.81 113 ILE A CA 1
ATOM 870 C C . ILE A 1 113 ? -13.925 -20.967 -11.995 1.00 97.81 113 ILE A C 1
ATOM 872 O O . ILE A 1 113 ? -14.196 -21.962 -12.661 1.00 97.81 113 ILE A O 1
ATOM 876 N N . CYS A 1 114 ? -12.668 -20.631 -11.706 1.00 96.69 114 CYS A N 1
ATOM 877 C CA . CYS A 1 114 ? -11.499 -21.299 -12.281 1.00 96.69 114 CYS A CA 1
ATOM 878 C C . CYS A 1 114 ? -10.897 -22.371 -11.359 1.00 96.69 114 CYS A C 1
ATOM 880 O O . CYS A 1 114 ? -10.072 -23.164 -11.803 1.00 96.69 114 CYS A O 1
ATOM 882 N N . GLY A 1 115 ? -11.240 -22.380 -10.066 1.00 95.56 115 GLY A N 1
ATOM 883 C CA . GLY A 1 115 ? -10.690 -23.322 -9.081 1.00 95.56 115 GLY A CA 1
ATOM 884 C C . GLY A 1 115 ? -9.259 -23.012 -8.615 1.00 95.56 115 GLY A C 1
ATOM 885 O O . GLY A 1 115 ? -8.754 -23.657 -7.692 1.00 95.56 115 GLY A O 1
ATOM 886 N N . CYS A 1 116 ? -8.602 -21.994 -9.171 1.00 92.69 116 CYS A N 1
ATOM 887 C CA . CYS A 1 116 ? -7.237 -21.580 -8.837 1.00 92.69 116 CYS A CA 1
ATOM 888 C C . CYS A 1 116 ? -7.108 -20.052 -8.754 1.00 92.69 116 CYS A C 1
ATOM 890 O O . CYS A 1 116 ? -8.023 -19.328 -9.134 1.00 92.69 116 CYS A O 1
ATOM 892 N N . LEU A 1 117 ? -5.977 -19.570 -8.232 1.00 89.12 117 LEU A N 1
ATOM 893 C CA . LEU A 1 117 ? -5.614 -18.153 -8.232 1.00 89.12 117 LEU A CA 1
ATOM 894 C C . LEU A 1 117 ? -4.342 -17.943 -9.061 1.00 89.12 117 LEU A C 1
ATOM 896 O O . LEU A 1 117 ? -3.470 -18.817 -9.069 1.00 89.12 117 LEU A O 1
ATOM 900 N N . PRO A 1 118 ? -4.210 -16.796 -9.746 1.00 86.81 118 PRO A N 1
ATOM 901 C CA . PRO A 1 118 ? -2.951 -16.386 -10.347 1.00 86.81 118 PRO A CA 1
ATOM 902 C C . PRO A 1 118 ? -1.798 -16.356 -9.337 1.00 86.81 118 PRO A C 1
ATOM 904 O O . PRO A 1 118 ? -1.978 -15.932 -8.200 1.00 86.81 118 PRO A O 1
ATOM 907 N N . TYR A 1 119 ? -0.597 -16.736 -9.781 1.00 84.19 119 TYR A N 1
ATOM 908 C CA . TYR A 1 119 ? 0.587 -16.890 -8.920 1.00 84.19 119 TYR A CA 1
ATOM 909 C C . TYR A 1 119 ? 0.987 -15.625 -8.141 1.00 84.19 119 TYR A C 1
ATOM 911 O O . TYR A 1 119 ? 1.675 -15.719 -7.130 1.00 84.19 119 TYR A O 1
ATOM 919 N N . TYR A 1 120 ? 0.611 -14.441 -8.631 1.00 80.00 120 TYR A N 1
ATOM 920 C CA . TYR A 1 120 ? 0.950 -13.160 -8.011 1.00 80.00 120 TYR A CA 1
ATOM 921 C C . TYR A 1 120 ? 0.034 -12.795 -6.836 1.00 80.00 120 TYR A C 1
ATOM 923 O O . TYR A 1 120 ? 0.364 -11.891 -6.074 1.00 80.00 120 TYR A O 1
ATOM 931 N N . PHE A 1 121 ? -1.091 -13.491 -6.655 1.00 81.38 121 PHE A N 1
ATOM 932 C CA . PHE A 1 121 ? -1.813 -13.479 -5.389 1.00 81.38 121 PHE A CA 1
ATOM 933 C C . PHE A 1 121 ? -1.150 -14.512 -4.479 1.00 81.38 121 PHE A C 1
ATOM 935 O O . PHE A 1 121 ? -1.514 -15.688 -4.499 1.00 81.38 121 PHE A O 1
ATOM 942 N N . ASN A 1 122 ? -0.114 -14.113 -3.736 1.00 65.69 122 ASN A N 1
ATOM 943 C CA . ASN A 1 122 ? 0.464 -15.023 -2.757 1.00 65.69 122 ASN A CA 1
ATOM 944 C C . ASN A 1 122 ? -0.512 -15.175 -1.574 1.00 65.69 122 ASN A C 1
ATOM 946 O O . ASN A 1 122 ? -1.014 -14.205 -1.017 1.00 65.69 122 ASN A O 1
ATOM 950 N N . GLU A 1 123 ? -0.798 -16.413 -1.186 1.00 53.69 123 GLU A N 1
ATOM 951 C CA . GLU A 1 123 ? -1.600 -16.744 -0.000 1.00 53.69 123 GLU A CA 1
ATOM 952 C C . GLU A 1 123 ? -0.734 -16.578 1.262 1.00 53.69 123 GLU A C 1
ATOM 954 O O . GLU A 1 123 ? -0.431 -17.547 1.958 1.00 53.69 123 GLU A O 1
ATOM 959 N N . GLY A 1 124 ? -0.202 -15.376 1.500 1.00 50.25 124 GLY A N 1
ATOM 960 C CA . GLY A 1 124 ? 0.804 -15.186 2.542 1.00 50.25 124 GLY A CA 1
ATOM 961 C C . GLY A 1 124 ? 1.083 -13.734 2.894 1.00 50.25 124 GLY A C 1
ATOM 962 O O . GLY A 1 124 ? 2.126 -13.200 2.504 1.00 50.25 124 GLY A O 1
ATOM 963 N N . PHE A 1 125 ? 0.178 -13.166 3.690 1.00 43.94 125 PHE A N 1
ATOM 964 C CA . PHE A 1 125 ? 0.484 -12.194 4.739 1.00 43.94 125 PHE A CA 1
ATOM 965 C C . PHE A 1 125 ? 0.022 -12.763 6.080 1.00 43.94 125 PHE A C 1
ATOM 967 O O . PHE A 1 125 ? -1.098 -13.319 6.120 1.00 43.94 125 PHE A O 1
#

pLDDT: mean 83.48, std 11.42, range [37.84, 97.81]

Secondary structure (DSSP, 8-state):
-----------SSSSTTTS-------SS-EEE----TTS---TT-SEEE---TT---------------GGGGGS-HHHHSS--TTTS--SS-SS--HHHHHHHHHHHHHHHHHSS--TTS-S--